Protein AF-A0A085ZDW2-F1 (afdb_monomer_lite)

Structure (mmCIF, N/CA/C/O backbone):
data_AF-A0A085ZDW2-F1
#
_entry.id   AF-A0A085ZDW2-F1
#
loop_
_atom_site.group_PDB
_atom_site.id
_atom_site.type_symbol
_atom_site.label_atom_id
_atom_site.label_alt_id
_atom_site.label_comp_id
_atom_site.label_asym_id
_atom_site.label_entity_id
_atom_site.label_seq_id
_atom_site.pdbx_PDB_ins_code
_atom_site.Cartn_x
_atom_site.Cartn_y
_atom_site.Cartn_z
_atom_site.occupancy
_atom_site.B_iso_or_equiv
_atom_site.auth_seq_id
_atom_site.auth_comp_id
_atom_site.auth_asym_id
_atom_site.auth_atom_id
_atom_site.pdbx_PDB_model_num
ATOM 1 N N . MET A 1 1 ? 23.145 -54.037 11.164 1.00 34.22 1 MET A N 1
ATOM 2 C CA . MET A 1 1 ? 23.057 -52.952 12.162 1.00 34.22 1 MET A CA 1
ATOM 3 C C . MET A 1 1 ? 22.439 -51.761 11.454 1.00 34.22 1 MET A C 1
ATOM 5 O O . MET A 1 1 ? 23.011 -51.296 10.479 1.00 34.22 1 MET A O 1
ATOM 9 N N . VAL A 1 2 ? 21.220 -51.385 11.836 1.00 28.12 2 VAL A N 1
ATOM 10 C CA . VAL A 1 2 ? 20.495 -50.249 11.254 1.00 28.12 2 VAL A CA 1
ATOM 11 C C . VAL A 1 2 ? 20.985 -48.989 11.952 1.00 28.12 2 VAL A C 1
ATOM 13 O O . VAL A 1 2 ? 20.908 -48.910 13.173 1.00 28.12 2 VAL A O 1
ATOM 16 N N . PHE A 1 3 ? 21.464 -48.018 11.180 1.00 25.45 3 PHE A N 1
ATOM 17 C CA . PHE A 1 3 ? 21.582 -46.634 11.623 1.00 25.45 3 PHE A CA 1
ATOM 18 C C . PHE A 1 3 ? 20.792 -45.764 10.649 1.00 25.45 3 PHE A C 1
ATOM 20 O O . PHE A 1 3 ? 21.274 -45.366 9.593 1.00 25.45 3 PHE A O 1
ATOM 27 N N . THR A 1 4 ? 19.535 -45.516 11.007 1.00 36.12 4 THR A N 1
ATOM 28 C CA . THR A 1 4 ? 18.746 -44.377 10.537 1.00 36.12 4 THR A CA 1
ATOM 29 C C . THR A 1 4 ? 19.381 -43.095 11.070 1.00 36.12 4 THR A C 1
ATOM 31 O O . THR A 1 4 ? 19.468 -42.912 12.283 1.00 36.12 4 THR A O 1
ATOM 34 N N . GLY A 1 5 ? 19.829 -42.224 10.166 1.00 26.73 5 GLY A N 1
ATOM 35 C CA . GLY A 1 5 ? 20.369 -40.900 10.468 1.00 26.73 5 GLY A CA 1
ATOM 36 C C . GLY A 1 5 ? 19.606 -39.831 9.690 1.00 26.73 5 GLY A C 1
ATOM 37 O O . GLY A 1 5 ? 19.610 -39.843 8.466 1.00 26.73 5 GLY A O 1
ATOM 38 N N . CYS A 1 6 ? 18.930 -38.975 10.453 1.00 27.31 6 CYS A N 1
ATOM 39 C CA . CYS A 1 6 ? 17.974 -37.922 10.122 1.00 27.31 6 CYS A CA 1
ATOM 40 C C . CYS A 1 6 ? 18.137 -37.132 8.812 1.00 27.31 6 CYS A C 1
ATOM 42 O O . CYS A 1 6 ? 19.218 -36.676 8.442 1.00 27.31 6 CYS A O 1
ATOM 44 N N . SER A 1 7 ? 16.964 -36.882 8.228 1.00 35.97 7 SER A N 1
ATOM 45 C CA . SER A 1 7 ? 16.619 -35.920 7.187 1.00 35.97 7 SER A CA 1
ATOM 46 C C . SER A 1 7 ? 17.035 -34.473 7.489 1.00 35.97 7 SER A C 1
ATOM 48 O O . SER A 1 7 ? 17.284 -34.086 8.630 1.00 35.97 7 SER A O 1
ATOM 50 N N . ASP A 1 8 ? 16.986 -33.681 6.416 1.00 33.69 8 ASP A N 1
ATOM 51 C CA . ASP A 1 8 ? 16.867 -32.221 6.372 1.00 33.69 8 ASP A CA 1
ATOM 52 C C . ASP A 1 8 ? 18.149 -31.401 6.533 1.00 33.69 8 ASP A C 1
ATOM 54 O O . ASP A 1 8 ? 18.320 -30.573 7.426 1.00 33.69 8 ASP A O 1
ATOM 58 N N . LYS A 1 9 ? 19.022 -31.535 5.531 1.00 32.72 9 LYS A N 1
ATOM 59 C CA . LYS A 1 9 ? 19.922 -30.452 5.123 1.00 32.72 9 LYS A CA 1
ATOM 60 C C . LYS A 1 9 ? 19.858 -30.268 3.618 1.00 32.72 9 LYS A C 1
ATOM 62 O O . LYS A 1 9 ? 20.686 -30.785 2.887 1.00 32.72 9 LYS A O 1
ATOM 67 N N . ASN A 1 10 ? 18.854 -29.517 3.190 1.00 31.92 10 ASN A N 1
ATOM 68 C CA . ASN A 1 10 ? 19.016 -28.483 2.179 1.00 31.92 10 ASN A CA 1
ATOM 69 C C . ASN A 1 10 ? 17.866 -27.505 2.372 1.00 31.92 10 ASN A C 1
ATOM 71 O O . ASN A 1 10 ? 16.771 -27.684 1.847 1.00 31.92 10 ASN A O 1
ATOM 75 N N . GLY A 1 11 ? 18.135 -26.487 3.193 1.00 30.55 11 GLY A N 1
ATOM 76 C CA . GLY A 1 11 ? 17.317 -25.293 3.269 1.00 30.55 11 GLY A CA 1
ATOM 77 C C . GLY A 1 11 ? 17.255 -24.664 1.887 1.00 30.55 11 GLY A C 1
ATOM 78 O O . GLY A 1 11 ? 18.099 -23.847 1.523 1.00 30.55 11 GLY A O 1
ATOM 79 N N . VAL A 1 12 ? 16.234 -25.040 1.126 1.00 26.72 12 VAL A N 1
ATOM 80 C CA . VAL A 1 12 ? 15.696 -24.180 0.091 1.00 26.72 12 VAL A CA 1
ATOM 81 C C . VAL A 1 12 ? 15.118 -23.010 0.871 1.00 26.72 12 VAL A C 1
ATOM 83 O O . VAL A 1 12 ? 14.008 -23.070 1.390 1.00 26.72 12 VAL A O 1
ATOM 86 N N . LYS A 1 13 ? 15.922 -21.954 1.039 1.00 31.14 13 LYS A N 1
ATOM 87 C CA . LYS A 1 13 ? 15.357 -20.622 1.215 1.00 31.14 13 LYS A CA 1
ATOM 88 C C . LYS A 1 13 ? 14.468 -20.443 -0.004 1.00 31.14 13 LYS A C 1
ATOM 90 O O . LYS A 1 13 ? 14.980 -20.177 -1.088 1.00 31.14 13 LYS A O 1
ATOM 95 N N . GLU A 1 14 ? 13.172 -20.689 0.160 1.00 27.22 14 GLU A N 1
ATOM 96 C CA . GLU A 1 14 ? 12.170 -20.231 -0.782 1.00 27.22 14 GLU A CA 1
ATOM 97 C C . GLU A 1 14 ? 12.406 -18.732 -0.909 1.00 27.22 14 GLU A C 1
ATOM 99 O O . GLU A 1 14 ? 12.105 -17.937 -0.017 1.00 27.22 14 GLU A O 1
ATOM 104 N N . VAL A 1 15 ? 13.083 -18.364 -1.994 1.00 32.12 15 VAL A N 1
ATOM 105 C CA . VAL A 1 15 ? 13.089 -17.008 -2.505 1.00 32.12 15 VAL A CA 1
ATOM 106 C C . VAL A 1 15 ? 11.615 -16.677 -2.616 1.00 32.12 15 VAL A C 1
ATOM 108 O O . VAL A 1 15 ? 10.906 -17.345 -3.365 1.00 32.12 15 VAL A O 1
ATOM 111 N N . ILE A 1 16 ? 11.149 -15.749 -1.784 1.00 39.31 16 ILE A N 1
ATOM 112 C CA . ILE A 1 16 ? 9.748 -15.355 -1.707 1.00 39.31 16 ILE A CA 1
ATOM 113 C C . ILE A 1 16 ? 9.346 -14.940 -3.118 1.00 39.31 16 ILE A C 1
ATOM 115 O O . ILE A 1 16 ? 9.670 -13.848 -3.588 1.00 39.31 16 ILE A O 1
ATOM 119 N N . ASN A 1 17 ? 8.684 -15.855 -3.822 1.00 43.00 17 ASN A N 1
ATOM 120 C CA . ASN A 1 17 ? 8.057 -15.590 -5.096 1.00 43.00 17 ASN A CA 1
ATOM 121 C C . ASN A 1 17 ? 6.815 -14.783 -4.739 1.00 43.00 17 ASN A C 1
ATOM 123 O O . ASN A 1 17 ? 5.714 -15.313 -4.618 1.00 43.00 17 ASN A O 1
ATOM 127 N N . LEU A 1 18 ? 7.013 -13.488 -4.474 1.00 55.75 18 LEU A N 1
ATOM 128 C CA . LEU A 1 18 ? 5.928 -12.520 -4.449 1.00 55.75 18 LEU A CA 1
ATOM 129 C C . LEU A 1 18 ? 5.111 -12.788 -5.707 1.00 55.75 18 LEU A C 1
ATOM 131 O O . LEU A 1 18 ? 5.674 -12.754 -6.806 1.00 55.75 18 LEU A O 1
ATOM 135 N N . VAL A 1 19 ? 3.852 -13.164 -5.510 1.00 62.28 19 VAL A N 1
ATOM 136 C CA . VAL A 1 19 ? 3.008 -13.773 -6.539 1.00 62.28 19 VAL A CA 1
ATOM 137 C C . VAL A 1 19 ? 3.057 -12.917 -7.807 1.00 62.28 19 VAL A C 1
ATOM 139 O O . VAL A 1 19 ? 3.013 -11.688 -7.721 1.00 62.28 19 VAL A O 1
ATOM 142 N N . GLU A 1 20 ? 3.205 -13.544 -8.978 1.00 75.00 20 GLU A N 1
ATOM 143 C CA . GLU A 1 20 ? 3.252 -12.838 -10.273 1.00 75.00 20 GLU A CA 1
ATOM 144 C C . GLU A 1 20 ? 2.057 -11.901 -10.462 1.00 75.00 20 GLU A C 1
ATOM 146 O O . GLU A 1 20 ? 2.181 -10.830 -11.054 1.00 75.00 20 GLU A O 1
ATOM 151 N N . SER A 1 21 ? 0.927 -12.281 -9.875 1.00 81.81 21 SER A N 1
ATOM 152 C CA . SER A 1 21 ? -0.282 -11.485 -9.762 1.00 81.81 21 SER A CA 1
ATOM 153 C C . SER A 1 21 ? -0.883 -11.615 -8.370 1.00 81.81 21 SER A C 1
ATOM 155 O O . SER A 1 21 ? -0.861 -12.696 -7.785 1.00 81.81 21 SER A O 1
ATOM 157 N N . TYR A 1 22 ? -1.503 -10.557 -7.872 1.00 85.88 22 TYR A N 1
ATOM 158 C CA . TYR A 1 22 ? -2.249 -10.572 -6.620 1.00 85.88 22 TYR A CA 1
ATOM 159 C C . TYR A 1 22 ? -3.637 -9.986 -6.839 1.00 85.88 22 TYR A C 1
ATOM 161 O O . TYR A 1 22 ? -3.784 -8.977 -7.525 1.00 85.88 22 TYR A O 1
ATOM 169 N N . GLU A 1 23 ? -4.643 -10.590 -6.214 1.00 89.88 23 GLU A N 1
ATOM 170 C CA . GLU A 1 23 ? -5.987 -10.031 -6.110 1.00 89.88 23 GLU A CA 1
ATOM 171 C C . GLU A 1 23 ? -6.509 -10.254 -4.691 1.00 89.88 23 GLU A C 1
ATOM 173 O O . GLU A 1 23 ? -6.718 -11.391 -4.260 1.00 89.88 23 GLU A O 1
ATOM 178 N N . GLY A 1 24 ? -6.718 -9.170 -3.949 1.00 89.06 24 GLY A N 1
ATOM 179 C CA . GLY A 1 24 ? -7.162 -9.275 -2.567 1.00 89.06 24 GLY A CA 1
ATOM 180 C C . GLY A 1 24 ? -7.140 -7.964 -1.803 1.00 89.06 24 GLY A C 1
ATOM 181 O O . GLY A 1 24 ? -6.836 -6.895 -2.336 1.00 89.06 24 GLY A O 1
ATOM 182 N N . TYR A 1 25 ? -7.489 -8.058 -0.524 1.00 91.31 25 TYR A N 1
ATOM 183 C CA . TYR A 1 25 ? -7.489 -6.912 0.373 1.00 91.31 25 TYR A CA 1
ATOM 184 C C . TYR A 1 25 ? -6.086 -6.625 0.897 1.00 91.31 25 TYR A C 1
ATOM 186 O O . TYR A 1 25 ? -5.279 -7.533 1.083 1.00 91.31 25 TYR A O 1
ATOM 194 N N . GLY A 1 26 ? -5.806 -5.363 1.178 1.00 92.12 26 GLY A N 1
ATOM 195 C CA . GLY A 1 26 ? -4.593 -4.962 1.868 1.00 92.12 26 GLY A CA 1
ATOM 196 C C . GLY A 1 26 ? -4.737 -3.601 2.520 1.00 92.12 26 GLY A C 1
ATOM 197 O O . GLY A 1 26 ? -5.674 -2.855 2.227 1.00 92.12 26 GLY A O 1
ATOM 198 N N . VAL A 1 27 ? -3.805 -3.287 3.409 1.00 94.81 27 VAL A N 1
ATOM 199 C CA . VAL A 1 27 ? -3.637 -1.925 3.916 1.00 94.81 27 VAL A CA 1
ATOM 200 C C . VAL A 1 27 ? -2.692 -1.191 2.978 1.00 94.81 27 VAL A C 1
ATOM 202 O O . VAL A 1 27 ? -1.655 -1.732 2.615 1.00 94.81 27 VAL A O 1
ATOM 205 N N . ILE A 1 28 ? -3.031 0.030 2.584 1.00 96.00 28 ILE A N 1
ATOM 206 C CA . ILE A 1 28 ? -2.130 0.910 1.846 1.00 96.00 28 ILE A CA 1
ATOM 207 C C . ILE A 1 28 ? -1.776 2.118 2.704 1.00 96.00 28 ILE A C 1
ATOM 209 O O . ILE A 1 28 ? -2.659 2.759 3.277 1.00 96.00 28 ILE A O 1
ATOM 213 N N . ARG A 1 29 ? -0.480 2.416 2.782 1.00 95.50 29 ARG A N 1
ATOM 214 C CA . ARG A 1 29 ? 0.073 3.626 3.386 1.00 95.50 29 ARG A CA 1
ATOM 215 C C . ARG A 1 29 ? 0.610 4.531 2.289 1.00 95.50 29 ARG A C 1
ATOM 217 O O . ARG A 1 29 ? 1.285 4.070 1.367 1.00 95.50 29 ARG A O 1
ATOM 224 N N . PHE A 1 30 ? 0.295 5.816 2.369 1.00 94.12 30 PHE A N 1
ATOM 225 C CA . PHE A 1 30 ? 0.679 6.791 1.352 1.00 94.12 30 PHE A CA 1
ATOM 226 C C . PHE A 1 30 ? 0.941 8.166 1.954 1.00 94.12 30 PHE A C 1
ATOM 228 O O . PHE A 1 30 ? 0.411 8.511 3.006 1.00 94.12 30 PHE A O 1
ATOM 235 N N . THR A 1 31 ? 1.729 8.977 1.252 1.00 90.31 31 THR A N 1
ATOM 236 C CA . THR A 1 31 ? 1.854 10.406 1.546 1.00 90.31 31 THR A CA 1
ATOM 237 C C . THR A 1 31 ? 0.964 11.217 0.595 1.00 90.31 31 THR A C 1
ATOM 239 O O . THR A 1 31 ? 0.898 10.921 -0.607 1.00 90.31 31 THR A O 1
ATOM 242 N N . PRO A 1 32 ? 0.272 12.257 1.092 1.00 83.06 32 PRO A N 1
ATOM 243 C CA . PRO A 1 32 ? -0.590 13.117 0.279 1.00 83.06 32 PRO A CA 1
ATOM 244 C C . PRO A 1 32 ? 0.203 14.150 -0.532 1.00 83.06 32 PRO A C 1
ATOM 246 O O . PRO A 1 32 ? -0.372 14.891 -1.325 1.00 83.06 32 PRO A O 1
ATOM 249 N N . ASN A 1 33 ? 1.519 14.232 -0.318 1.00 75.38 33 ASN A N 1
ATOM 250 C CA . ASN A 1 33 ? 2.354 15.276 -0.884 1.00 75.38 33 ASN A CA 1
ATOM 251 C C . ASN A 1 33 ? 2.296 15.280 -2.423 1.00 75.38 33 ASN A C 1
ATOM 253 O O . ASN A 1 33 ? 2.467 14.253 -3.081 1.00 75.38 33 ASN A O 1
ATOM 257 N N . SER A 1 34 ? 2.067 16.465 -2.991 1.00 63.03 34 SER A N 1
ATOM 258 C CA . SER A 1 34 ? 2.012 16.722 -4.427 1.00 63.03 34 SER A CA 1
ATOM 259 C C . SER A 1 34 ? 3.380 17.063 -5.042 1.00 63.03 34 SER A C 1
ATOM 261 O O . SER A 1 34 ? 3.494 17.104 -6.271 1.00 63.03 34 SER A O 1
ATOM 263 N N . THR A 1 35 ? 4.441 17.221 -4.243 1.00 67.00 35 THR A N 1
ATOM 264 C CA . THR A 1 35 ? 5.799 17.477 -4.745 1.00 67.00 35 THR A CA 1
ATOM 265 C C . THR A 1 35 ? 6.525 16.175 -5.114 1.00 67.00 35 THR A C 1
ATOM 267 O O . THR A 1 35 ? 6.349 15.133 -4.486 1.00 67.00 35 THR A O 1
ATOM 270 N N . GLY A 1 36 ? 7.282 16.190 -6.216 1.00 68.75 36 GLY A N 1
ATOM 271 C CA . GLY A 1 36 ? 7.908 15.000 -6.817 1.00 68.75 36 GLY A CA 1
ATOM 272 C C . GLY A 1 36 ? 7.082 14.358 -7.944 1.00 68.75 36 GLY A C 1
ATOM 273 O O . GLY A 1 36 ? 5.876 14.585 -8.056 1.00 68.75 36 GLY A O 1
ATOM 274 N N . SER A 1 37 ? 7.750 13.588 -8.808 1.00 75.62 37 SER A N 1
ATOM 275 C CA . SER A 1 37 ? 7.163 12.924 -9.989 1.00 75.62 37 SER A CA 1
ATOM 276 C C . SER A 1 37 ? 6.695 11.489 -9.724 1.00 75.62 37 SER A C 1
ATOM 278 O O . SER A 1 37 ? 5.863 10.964 -10.467 1.00 75.62 37 SER A O 1
ATOM 280 N N . ILE A 1 38 ? 7.225 10.868 -8.668 1.00 83.62 38 ILE A N 1
ATOM 281 C CA . ILE A 1 38 ? 6.939 9.491 -8.267 1.00 83.62 38 ILE A CA 1
ATOM 282 C C . ILE A 1 38 ? 6.329 9.496 -6.862 1.00 83.62 38 ILE A C 1
ATOM 284 O O . ILE A 1 38 ? 6.719 10.264 -5.981 1.00 83.62 38 ILE A O 1
ATOM 288 N N . ARG A 1 39 ? 5.344 8.627 -6.675 1.00 87.94 39 ARG A N 1
ATOM 289 C CA . ARG A 1 39 ? 4.618 8.356 -5.444 1.00 87.94 39 ARG A CA 1
ATOM 290 C C . ARG A 1 39 ? 4.978 6.972 -4.971 1.00 87.94 39 ARG A C 1
ATOM 292 O O . ARG A 1 39 ? 4.829 5.998 -5.702 1.00 87.94 39 ARG A O 1
ATOM 299 N N . TYR A 1 40 ? 5.467 6.932 -3.750 1.00 89.75 40 TYR A N 1
ATOM 300 C CA . TYR A 1 40 ? 5.826 5.720 -3.059 1.00 89.75 40 TYR A CA 1
ATOM 301 C C . TYR A 1 40 ? 4.651 5.341 -2.161 1.00 89.75 40 TYR A C 1
ATOM 303 O O . TYR A 1 40 ? 4.318 6.089 -1.241 1.00 89.75 40 TYR A O 1
ATOM 311 N N . LEU A 1 41 ? 3.982 4.237 -2.485 1.00 93.44 41 LEU A N 1
ATOM 312 C CA . LEU A 1 41 ? 2.887 3.691 -1.689 1.00 93.44 41 LEU A CA 1
ATOM 313 C C . LEU A 1 41 ? 3.339 2.350 -1.123 1.00 93.44 41 LEU A C 1
ATOM 315 O O . LEU A 1 41 ? 3.873 1.518 -1.856 1.00 93.44 41 LEU A O 1
ATOM 319 N N . GLU A 1 42 ? 3.111 2.128 0.161 1.00 94.56 42 GLU A N 1
ATOM 320 C CA . GLU A 1 42 ? 3.402 0.850 0.803 1.00 94.56 42 GLU A CA 1
ATOM 321 C C . GLU A 1 42 ? 2.105 0.055 0.869 1.00 94.56 42 GLU A C 1
ATOM 323 O O . GLU A 1 42 ? 1.139 0.485 1.498 1.00 94.56 42 GLU A O 1
ATOM 328 N N . PHE A 1 43 ? 2.063 -1.085 0.189 1.00 94.31 43 PHE A N 1
ATOM 329 C CA . PHE A 1 43 ? 0.918 -1.979 0.202 1.00 94.31 43 PHE A CA 1
ATOM 330 C C . PHE A 1 43 ? 1.227 -3.216 1.040 1.00 94.31 43 PHE A C 1
ATOM 332 O O . PHE A 1 43 ? 2.213 -3.905 0.807 1.00 94.31 43 PHE A O 1
ATOM 339 N N . TYR A 1 44 ? 0.354 -3.521 1.988 1.00 93.56 44 TYR A N 1
ATOM 340 C CA . TYR A 1 44 ? 0.470 -4.632 2.920 1.00 93.56 44 TYR A CA 1
ATOM 341 C C . TYR A 1 44 ? -0.678 -5.612 2.666 1.00 93.56 44 TYR A C 1
ATOM 343 O O . TYR A 1 44 ? -1.803 -5.365 3.124 1.00 93.56 44 TYR A O 1
ATOM 351 N N . PRO A 1 45 ? -0.439 -6.704 1.916 1.00 90.75 45 PRO A N 1
ATOM 352 C CA . PRO A 1 45 ? -1.442 -7.729 1.674 1.00 90.75 45 PRO A CA 1
ATOM 353 C C . PRO A 1 45 ? -1.992 -8.279 2.989 1.00 90.75 45 PRO A C 1
ATOM 355 O O . PRO A 1 45 ? -1.240 -8.597 3.913 1.00 90.75 45 PRO A O 1
ATOM 358 N N . LEU A 1 46 ? -3.312 -8.413 3.073 1.00 88.62 46 LEU A N 1
ATOM 359 C CA . LEU A 1 46 ? -3.954 -9.027 4.224 1.00 88.62 46 LEU A CA 1
ATOM 360 C C . LEU A 1 46 ? -4.173 -10.517 3.955 1.00 88.62 46 LEU A C 1
ATOM 362 O O . LEU A 1 46 ? -4.825 -10.900 2.984 1.00 88.62 46 LEU A O 1
ATOM 366 N N . LEU A 1 47 ? -3.688 -11.365 4.862 1.00 78.69 47 LEU A N 1
ATOM 367 C CA . LEU A 1 47 ? -3.952 -12.804 4.833 1.00 78.69 47 LEU A CA 1
ATOM 368 C C . LEU A 1 47 ? -5.347 -13.073 5.420 1.00 78.69 47 LEU A C 1
ATOM 370 O O . LEU A 1 47 ? -5.483 -13.286 6.626 1.00 78.69 47 LEU A O 1
ATOM 374 N N . ILE A 1 48 ? -6.390 -13.002 4.585 1.00 68.88 48 ILE A N 1
ATOM 375 C CA . ILE A 1 48 ? -7.798 -13.107 5.014 1.00 68.88 48 ILE A CA 1
ATOM 376 C C . ILE A 1 48 ? -8.536 -14.206 4.240 1.00 68.88 48 ILE A C 1
ATOM 378 O O . ILE A 1 48 ? -8.422 -14.313 3.020 1.00 68.88 48 ILE A O 1
ATOM 382 N N . GLU A 1 49 ? -9.379 -14.966 4.943 1.00 59.09 49 GLU A N 1
ATOM 383 C CA . GLU A 1 49 ? -10.421 -15.800 4.334 1.00 59.09 49 GLU A CA 1
ATOM 384 C C . GLU A 1 49 ? -11.546 -14.924 3.744 1.00 59.09 49 GLU A C 1
ATOM 386 O O . GLU A 1 49 ? -12.229 -14.205 4.476 1.00 59.09 49 GLU A O 1
ATOM 391 N N . LYS A 1 50 ? -11.783 -15.011 2.426 1.00 54.06 50 LYS A N 1
ATOM 392 C CA . LYS A 1 50 ? -12.698 -14.139 1.649 1.00 54.06 50 LYS A CA 1
ATOM 393 C C . LYS A 1 50 ? -14.120 -13.955 2.224 1.00 54.06 50 LYS A C 1
ATOM 395 O O . LYS A 1 50 ? -14.768 -12.967 1.895 1.00 54.06 50 LYS A O 1
ATOM 400 N N . ASN A 1 51 ? -14.600 -14.855 3.086 1.00 53.34 51 ASN A N 1
ATOM 401 C CA . ASN A 1 51 ? -16.008 -14.936 3.496 1.00 53.34 51 ASN A CA 1
ATOM 402 C C . ASN A 1 51 ? -16.312 -14.384 4.908 1.00 53.34 51 ASN A C 1
ATOM 404 O O . ASN A 1 51 ? -17.446 -14.507 5.367 1.00 53.34 51 ASN A O 1
ATOM 408 N N . LYS A 1 52 ? -15.341 -13.790 5.623 1.00 53.84 52 LYS A N 1
ATOM 409 C CA . LYS A 1 52 ? -15.523 -13.300 7.014 1.00 53.84 52 LYS A CA 1
ATOM 410 C C . LYS A 1 52 ? -15.012 -11.876 7.258 1.00 53.84 52 LYS A C 1
ATOM 412 O O . LYS A 1 52 ? -14.598 -11.536 8.368 1.00 53.84 52 LYS A O 1
ATOM 417 N N . THR A 1 53 ? -15.009 -11.023 6.242 1.00 61.56 53 THR A N 1
ATOM 418 C CA . THR A 1 53 ? -14.283 -9.756 6.355 1.00 61.56 53 THR A CA 1
ATOM 419 C C . THR A 1 53 ? -15.118 -8.648 6.995 1.00 61.56 53 THR A C 1
ATOM 421 O O . THR A 1 53 ? -15.908 -7.975 6.339 1.00 61.56 53 THR A O 1
ATOM 424 N N . ASN A 1 54 ? -14.909 -8.426 8.294 1.00 70.44 54 ASN A N 1
ATOM 425 C CA . ASN A 1 54 ? -15.321 -7.209 8.988 1.00 70.44 54 ASN A CA 1
ATOM 426 C C . ASN A 1 54 ? -14.097 -6.303 9.193 1.00 70.44 54 ASN A C 1
ATOM 428 O O . ASN A 1 54 ? -13.276 -6.553 10.074 1.00 70.44 54 ASN A O 1
ATOM 4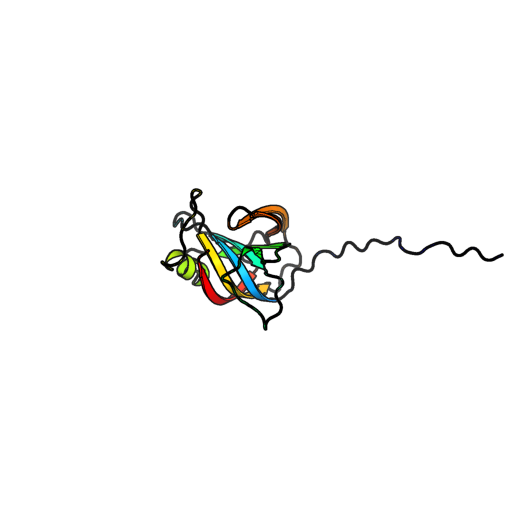32 N N . PHE A 1 55 ? -13.991 -5.231 8.406 1.00 81.69 55 PHE A N 1
ATOM 433 C CA . PHE A 1 55 ? -12.864 -4.293 8.472 1.00 81.69 55 PHE A CA 1
ATOM 434 C C . PHE A 1 55 ? -12.912 -3.334 9.674 1.00 81.69 55 PHE A C 1
ATOM 436 O O . PHE A 1 55 ? -11.983 -2.553 9.871 1.00 81.69 55 PHE A O 1
ATOM 443 N N . LYS A 1 56 ? -13.961 -3.386 10.510 1.00 77.69 56 LYS A N 1
ATOM 444 C CA . LYS A 1 56 ? -14.051 -2.546 11.717 1.00 77.69 56 LYS A CA 1
ATOM 445 C C . LYS A 1 56 ? -12.998 -2.920 12.764 1.00 77.69 56 LYS A C 1
ATOM 447 O O . LYS A 1 56 ? -12.516 -2.046 13.485 1.00 77.69 56 LYS A O 1
ATOM 452 N N . ASP A 1 57 ? -12.623 -4.197 12.833 1.00 80.19 57 ASP A N 1
ATOM 453 C CA . ASP A 1 57 ? -11.650 -4.717 13.797 1.00 80.19 57 ASP A CA 1
ATOM 454 C C . ASP A 1 57 ? -10.266 -4.896 13.159 1.00 80.19 57 ASP A C 1
ATOM 456 O O . ASP A 1 57 ? -9.787 -6.008 12.930 1.00 80.19 57 ASP A O 1
ATOM 460 N N . ILE A 1 58 ? -9.616 -3.770 12.854 1.00 81.44 58 ILE A N 1
ATOM 461 C CA . ILE A 1 58 ? -8.297 -3.758 12.202 1.00 81.44 58 ILE A CA 1
ATOM 462 C C . ILE A 1 58 ? -7.198 -4.443 13.034 1.00 81.44 58 ILE A C 1
ATOM 464 O O . ILE A 1 58 ? -6.163 -4.820 12.494 1.00 81.44 58 ILE A O 1
ATOM 468 N N . ASN A 1 59 ? -7.406 -4.645 14.342 1.00 79.56 59 ASN A N 1
ATOM 469 C CA . ASN A 1 59 ? -6.430 -5.316 15.206 1.00 79.56 59 ASN A CA 1
ATOM 470 C C . ASN A 1 59 ? -6.232 -6.785 14.815 1.00 79.56 59 ASN A C 1
ATOM 472 O O . ASN A 1 59 ? -5.163 -7.345 15.065 1.00 79.56 59 ASN A O 1
ATOM 476 N N . LYS A 1 60 ? -7.233 -7.389 14.164 1.00 80.38 60 LYS A N 1
ATOM 477 C CA . LYS A 1 60 ? -7.191 -8.765 13.653 1.00 80.38 60 LYS A CA 1
ATOM 478 C C . LYS A 1 60 ? -6.479 -8.902 12.312 1.00 80.38 60 LYS A C 1
ATOM 480 O O . LYS A 1 60 ? -6.359 -10.015 11.807 1.00 80.38 60 LYS A O 1
ATOM 485 N N . PHE A 1 61 ? -6.009 -7.804 11.722 1.00 86.38 61 PHE A N 1
ATOM 486 C CA . PHE A 1 61 ? -5.280 -7.866 10.465 1.00 86.38 61 PHE A CA 1
ATOM 487 C C . PHE A 1 61 ? -3.998 -8.689 10.632 1.00 86.38 61 PHE A C 1
ATOM 489 O O . PHE A 1 61 ? -3.170 -8.444 11.520 1.00 86.38 61 PHE A O 1
ATOM 496 N N . ASN A 1 62 ? -3.878 -9.706 9.781 1.00 85.12 62 ASN A N 1
ATOM 497 C CA . ASN A 1 62 ? -2.720 -10.576 9.687 1.00 85.12 62 ASN A CA 1
ATOM 498 C C . ASN A 1 62 ? -1.873 -10.118 8.500 1.00 85.12 62 ASN A C 1
ATOM 500 O O . ASN A 1 62 ? -2.224 -10.363 7.344 1.00 85.12 62 ASN A O 1
ATOM 504 N N . ILE A 1 63 ? -0.794 -9.410 8.820 1.00 88.81 63 ILE A N 1
ATOM 505 C CA . ILE A 1 63 ? 0.154 -8.821 7.877 1.00 88.81 63 ILE A CA 1
ATOM 506 C C . ILE A 1 63 ? 1.530 -9.387 8.223 1.00 88.81 63 ILE A C 1
ATOM 508 O O . ILE A 1 63 ? 1.912 -9.401 9.395 1.00 88.81 63 ILE A O 1
ATOM 512 N N . LYS A 1 64 ? 2.253 -9.857 7.206 1.00 85.75 64 LYS A N 1
ATOM 513 C CA . LYS A 1 64 ? 3.626 -10.374 7.331 1.00 85.75 64 LYS A CA 1
ATOM 514 C C . LYS A 1 64 ? 4.594 -9.659 6.396 1.00 85.75 64 LYS A C 1
ATOM 516 O O . LYS A 1 64 ? 5.703 -9.319 6.797 1.00 85.75 64 LYS A O 1
ATOM 521 N N . ASP A 1 65 ? 4.125 -9.380 5.188 1.00 88.50 65 ASP A N 1
ATOM 522 C CA . ASP A 1 65 ? 4.914 -8.794 4.116 1.00 88.50 65 ASP A CA 1
ATOM 523 C C . ASP A 1 65 ? 4.276 -7.491 3.628 1.00 88.50 65 ASP A C 1
ATOM 525 O O . ASP A 1 65 ? 3.099 -7.211 3.882 1.00 88.50 65 ASP A O 1
ATOM 529 N N . GLY A 1 66 ? 5.053 -6.705 2.894 1.00 90.50 66 GLY A N 1
ATOM 530 C CA . GLY A 1 66 ? 4.560 -5.556 2.155 1.00 90.50 66 GLY A CA 1
ATOM 531 C C . GLY A 1 66 ? 5.353 -5.322 0.877 1.00 90.50 66 GLY A C 1
ATOM 532 O O . GLY A 1 66 ? 6.472 -5.797 0.707 1.00 90.50 66 GLY A O 1
ATOM 533 N N . ILE A 1 67 ? 4.753 -4.598 -0.051 1.00 90.88 67 ILE A N 1
ATOM 534 C CA . ILE A 1 67 ? 5.306 -4.316 -1.367 1.00 90.88 67 ILE A CA 1
ATOM 535 C C . ILE A 1 67 ? 5.198 -2.828 -1.654 1.00 90.88 67 ILE A C 1
ATOM 537 O O . ILE A 1 67 ? 4.204 -2.177 -1.330 1.00 90.88 67 ILE A O 1
ATOM 541 N N . VAL A 1 68 ? 6.234 -2.282 -2.272 1.00 91.69 68 VAL A N 1
ATOM 542 C CA . VAL A 1 68 ? 6.226 -0.895 -2.720 1.00 91.69 68 VAL A CA 1
ATOM 543 C C . VAL A 1 68 ? 5.541 -0.802 -4.076 1.00 91.69 68 VAL A C 1
ATOM 545 O O . VAL A 1 68 ? 5.970 -1.427 -5.047 1.00 91.69 68 VAL A O 1
ATOM 548 N N . LEU A 1 69 ? 4.523 0.048 -4.160 1.00 91.38 69 LEU A N 1
ATOM 549 C CA . LEU A 1 69 ? 3.889 0.452 -5.407 1.00 91.38 69 LEU A CA 1
ATOM 550 C C . LEU A 1 69 ? 4.380 1.854 -5.787 1.00 91.38 69 LEU A C 1
ATOM 552 O O . LEU A 1 69 ? 4.206 2.819 -5.039 1.00 91.38 69 LEU A O 1
ATOM 556 N N . ARG A 1 70 ? 5.003 1.974 -6.964 1.00 89.25 70 ARG A N 1
ATOM 557 C CA . ARG A 1 70 ? 5.564 3.234 -7.478 1.00 89.25 70 ARG A CA 1
ATOM 558 C C . ARG A 1 70 ? 4.630 3.837 -8.520 1.00 89.25 70 ARG A C 1
ATOM 560 O O . ARG A 1 70 ? 4.629 3.423 -9.672 1.00 89.25 70 ARG A O 1
ATOM 567 N N . HIS A 1 71 ? 3.866 4.846 -8.124 1.00 88.38 71 HIS A N 1
ATOM 568 C CA . HIS A 1 71 ? 2.885 5.518 -8.978 1.00 88.38 71 HIS A CA 1
ATOM 569 C C . HIS A 1 71 ? 3.339 6.922 -9.386 1.00 88.38 71 HIS A C 1
ATOM 571 O O . HIS A 1 71 ? 4.309 7.447 -8.858 1.00 88.38 71 HIS A O 1
ATOM 577 N N . THR A 1 72 ? 2.651 7.556 -10.333 1.00 87.81 72 THR A N 1
ATOM 578 C CA . THR A 1 72 ? 2.838 8.988 -10.632 1.00 87.81 72 THR A CA 1
ATOM 579 C C . THR A 1 72 ? 1.666 9.796 -10.084 1.00 87.81 72 THR A C 1
ATOM 581 O O . THR A 1 72 ? 0.627 9.243 -9.721 1.00 87.81 72 THR A O 1
ATOM 584 N N . ASN A 1 73 ? 1.780 11.121 -10.116 1.00 84.00 73 ASN A N 1
ATOM 585 C CA . ASN A 1 73 ? 0.720 12.042 -9.676 1.00 84.00 73 ASN A CA 1
ATOM 586 C C . ASN A 1 73 ? -0.545 11.944 -10.544 1.00 84.00 73 ASN A C 1
ATOM 588 O O . ASN A 1 73 ? -1.605 12.439 -10.171 1.00 84.00 73 ASN A O 1
ATOM 592 N N . LYS A 1 74 ? -0.426 11.325 -11.723 1.00 87.06 74 LYS A N 1
ATOM 593 C CA . LYS A 1 74 ? -1.531 11.068 -12.652 1.00 87.06 74 LYS A CA 1
ATOM 594 C C . LYS A 1 74 ? -2.198 9.710 -12.412 1.00 87.06 74 LYS A C 1
ATOM 596 O O . LYS A 1 74 ? -3.175 9.391 -13.076 1.00 87.06 74 LYS A O 1
ATOM 601 N N . SER A 1 75 ? -1.666 8.893 -11.502 1.00 90.06 75 SER A N 1
ATOM 602 C CA . SER A 1 75 ? -2.209 7.568 -11.222 1.00 90.06 75 SER A CA 1
ATOM 603 C C . SER A 1 75 ? -3.560 7.659 -10.525 1.00 90.06 75 SER A C 1
ATOM 605 O O . SER A 1 75 ? -3.658 8.259 -9.454 1.00 90.06 75 SER A O 1
ATOM 607 N N . MET A 1 76 ? -4.560 6.960 -11.065 1.00 93.31 76 MET A N 1
ATOM 608 C CA . MET A 1 76 ? -5.899 6.889 -10.475 1.00 93.31 76 MET A CA 1
ATOM 609 C C . MET A 1 76 ? -5.883 6.343 -9.043 1.00 93.31 76 MET A C 1
ATOM 611 O O . MET A 1 76 ? -6.597 6.880 -8.202 1.00 93.31 76 MET A O 1
ATOM 615 N N . LEU A 1 77 ? -5.043 5.339 -8.740 1.00 94.38 77 LEU A N 1
ATOM 616 C CA . LEU A 1 77 ? -4.912 4.803 -7.376 1.00 94.38 77 LEU A CA 1
ATOM 617 C C . LEU A 1 77 ? -4.512 5.895 -6.377 1.00 94.38 77 LEU A C 1
ATOM 619 O O . LEU A 1 77 ? -5.229 6.142 -5.415 1.00 94.38 77 LEU A O 1
ATOM 623 N N . TRP A 1 78 ? -3.394 6.583 -6.626 1.00 93.56 78 TRP A N 1
ATOM 624 C CA . TRP A 1 78 ? -2.922 7.645 -5.739 1.00 93.56 78 TRP A CA 1
ATOM 625 C C . TRP A 1 78 ? -3.925 8.797 -5.642 1.00 93.56 78 TRP A C 1
ATOM 627 O O . TRP A 1 78 ? -4.237 9.225 -4.537 1.00 93.56 78 TRP A O 1
ATOM 637 N N . GLN A 1 79 ? -4.477 9.252 -6.773 1.00 92.62 79 GLN A N 1
ATOM 638 C CA . GLN A 1 79 ? -5.483 10.318 -6.776 1.00 92.62 79 GLN A CA 1
ATOM 639 C C . GLN A 1 79 ? -6.709 9.945 -5.939 1.00 92.62 79 GLN A C 1
ATOM 641 O O . GLN A 1 79 ? -7.158 10.755 -5.137 1.00 92.62 79 GLN A O 1
ATOM 646 N N . SER A 1 80 ? -7.202 8.711 -6.066 1.00 94.81 80 SER A N 1
ATOM 647 C CA . SER A 1 80 ? -8.351 8.227 -5.292 1.00 94.81 80 SER A CA 1
ATOM 648 C C . SER A 1 80 ? -8.069 8.197 -3.792 1.00 94.81 80 SER A C 1
ATOM 650 O O . SER A 1 80 ? -8.959 8.496 -3.007 1.00 94.81 80 SER A O 1
ATOM 652 N N . LEU A 1 81 ? -6.834 7.880 -3.391 1.00 95.12 81 LEU A N 1
ATOM 653 C CA . LEU A 1 81 ? -6.426 7.884 -1.986 1.00 95.12 81 LEU A CA 1
ATOM 654 C C . LEU A 1 81 ? -6.363 9.302 -1.404 1.00 95.12 81 LEU A C 1
ATOM 656 O O . LEU A 1 81 ? -6.830 9.524 -0.295 1.00 95.12 81 LEU A O 1
ATOM 660 N N . ILE A 1 82 ? -5.812 10.274 -2.136 1.00 92.81 82 ILE A N 1
ATOM 661 C CA . ILE A 1 82 ? -5.622 11.631 -1.593 1.00 92.81 82 ILE A CA 1
ATOM 662 C C . ILE A 1 82 ? -6.903 12.473 -1.554 1.00 92.81 82 ILE A C 1
ATOM 664 O O . ILE A 1 82 ? -6.974 13.425 -0.780 1.00 92.81 82 ILE A O 1
ATOM 668 N N . ILE A 1 83 ? -7.898 12.166 -2.393 1.00 91.94 83 ILE A N 1
ATOM 669 C CA . ILE A 1 83 ? -9.171 12.906 -2.426 1.00 91.94 83 ILE A CA 1
ATOM 670 C C . ILE A 1 83 ? -10.243 12.294 -1.516 1.00 91.94 83 ILE A C 1
ATOM 672 O O . ILE A 1 83 ? -11.261 12.945 -1.265 1.00 91.94 83 ILE A O 1
ATOM 676 N N . ASP A 1 84 ? -10.056 11.054 -1.050 1.00 92.88 84 ASP A N 1
ATOM 677 C CA . ASP A 1 84 ? -11.026 10.391 -0.181 1.00 92.88 84 ASP A CA 1
ATOM 678 C C . ASP A 1 84 ? -11.021 11.039 1.208 1.00 92.88 84 ASP A C 1
ATOM 680 O O . ASP A 1 84 ? -10.126 10.842 2.028 1.00 92.88 84 ASP A O 1
ATOM 684 N N . LYS A 1 85 ? -12.080 11.804 1.480 1.00 89.25 85 LYS A N 1
ATOM 685 C CA . LYS A 1 85 ? -12.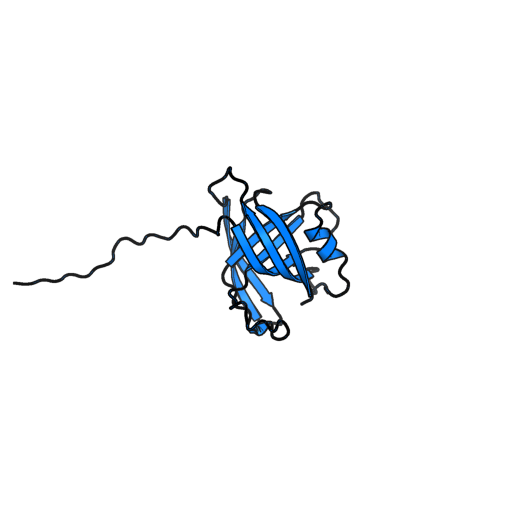272 12.546 2.733 1.00 89.25 85 LYS A CA 1
ATOM 686 C C . LYS A 1 85 ? -12.416 11.644 3.962 1.00 89.25 85 LYS A C 1
ATOM 688 O O . LYS A 1 85 ? -12.341 12.146 5.082 1.00 89.25 85 LYS A O 1
ATOM 693 N N . ASN A 1 86 ? -12.665 10.346 3.777 1.00 90.25 86 ASN A N 1
ATOM 694 C CA . ASN A 1 86 ? -12.753 9.389 4.878 1.00 90.25 86 ASN A CA 1
ATOM 695 C C . ASN A 1 86 ? -11.373 8.921 5.350 1.00 90.25 86 ASN A C 1
ATOM 697 O O . ASN A 1 86 ? -11.276 8.341 6.432 1.00 90.25 86 ASN A O 1
ATOM 701 N N . ILE A 1 87 ? -10.317 9.162 4.569 1.00 94.25 87 ILE A N 1
ATOM 702 C CA . ILE A 1 87 ? -8.945 8.869 4.969 1.00 94.25 87 ILE A CA 1
ATOM 703 C C . ILE A 1 87 ? -8.389 10.083 5.710 1.00 94.25 87 ILE A C 1
ATOM 705 O O . ILE A 1 87 ? -8.266 11.174 5.155 1.00 94.25 87 ILE A O 1
ATOM 709 N N . LYS A 1 88 ? -8.048 9.890 6.985 1.00 91.00 88 LYS A N 1
ATOM 710 C CA . LYS A 1 88 ? -7.364 10.903 7.790 1.00 91.00 88 LYS A CA 1
ATOM 711 C C . LYS A 1 88 ? -5.864 10.648 7.753 1.00 91.00 88 LYS A C 1
ATOM 713 O O . LYS A 1 88 ? -5.425 9.504 7.680 1.00 91.00 88 LYS A O 1
ATOM 718 N N . LEU A 1 89 ? -5.095 11.729 7.795 1.00 91.25 89 LEU A N 1
ATOM 719 C CA . LEU A 1 89 ? -3.647 11.650 7.926 1.00 91.25 89 LEU A CA 1
ATOM 720 C C . LEU A 1 89 ? -3.278 11.494 9.401 1.00 91.25 89 LEU A C 1
ATOM 722 O O . LEU A 1 89 ? -3.925 12.092 10.265 1.00 91.25 89 LEU A O 1
ATOM 726 N N . ASP A 1 90 ? -2.248 10.705 9.675 1.00 87.81 90 ASP A N 1
ATOM 727 C CA . ASP A 1 90 ? -1.642 10.622 10.997 1.00 87.81 90 ASP A CA 1
ATOM 728 C C . ASP A 1 90 ? -0.770 11.854 11.308 1.00 87.81 90 ASP A C 1
ATOM 730 O O . ASP A 1 90 ? -0.601 12.765 10.491 1.00 87.81 90 ASP A O 1
ATOM 734 N N . ASN A 1 91 ? -0.207 11.886 12.518 1.00 85.50 91 ASN A N 1
ATOM 735 C CA . ASN A 1 91 ? 0.647 12.985 12.979 1.00 85.50 91 ASN A CA 1
ATOM 736 C C . ASN A 1 91 ? 1.958 13.113 12.182 1.00 85.50 91 ASN A C 1
ATOM 738 O O . ASN A 1 91 ? 2.604 14.156 12.241 1.00 85.50 91 ASN A O 1
ATOM 742 N N . GLU A 1 92 ? 2.356 12.070 11.456 1.00 84.44 92 GLU A N 1
ATOM 743 C CA . GLU A 1 92 ? 3.530 12.065 10.585 1.00 84.44 92 GLU A CA 1
ATOM 744 C C . GLU A 1 92 ? 3.169 12.428 9.129 1.00 84.44 92 GLU A C 1
ATOM 746 O O . GLU A 1 92 ? 4.045 12.512 8.267 1.00 84.44 92 GLU A O 1
ATOM 751 N N . GLY A 1 93 ? 1.887 12.693 8.850 1.00 88.00 93 GLY A N 1
ATOM 752 C CA . GLY A 1 93 ? 1.383 13.100 7.543 1.00 88.00 93 GLY A CA 1
ATOM 753 C C . GLY A 1 93 ? 1.100 11.943 6.583 1.00 88.00 93 GLY A C 1
ATOM 754 O O . GLY A 1 93 ? 0.953 12.188 5.383 1.00 88.00 93 GLY A O 1
ATOM 755 N N . TYR A 1 94 ? 1.011 10.701 7.065 1.00 91.25 94 TYR A N 1
ATOM 756 C CA . TYR A 1 94 ? 0.665 9.539 6.245 1.00 91.25 94 TYR A CA 1
ATOM 757 C C . TYR A 1 94 ? -0.830 9.235 6.300 1.00 91.25 94 TYR A C 1
ATOM 759 O O . TYR A 1 94 ? -1.452 9.269 7.357 1.00 91.25 94 TYR A O 1
ATOM 767 N N . GLY A 1 95 ? -1.405 8.891 5.150 1.00 93.88 95 GLY A N 1
ATOM 768 C CA . GLY A 1 95 ? -2.742 8.315 5.055 1.00 93.88 95 GLY A CA 1
ATOM 769 C C . GLY A 1 95 ? -2.683 6.792 5.085 1.00 93.88 95 GLY A C 1
ATOM 770 O O . GLY A 1 95 ? -1.787 6.188 4.488 1.00 93.88 95 GLY A O 1
ATOM 771 N N . LEU A 1 96 ? -3.658 6.176 5.752 1.00 94.94 96 LEU A N 1
ATOM 772 C CA . LEU A 1 96 ? -3.841 4.727 5.808 1.00 94.94 96 LEU A CA 1
ATOM 773 C C . LEU A 1 96 ? -5.251 4.354 5.355 1.00 94.94 96 LEU A C 1
ATOM 775 O O . LEU A 1 96 ? -6.241 4.937 5.796 1.00 94.94 96 LEU A O 1
ATOM 779 N N . ALA A 1 97 ? -5.351 3.351 4.488 1.00 95.25 97 ALA A N 1
ATOM 780 C CA . ALA A 1 97 ? -6.636 2.848 4.022 1.00 95.25 97 ALA A CA 1
ATOM 781 C C . ALA A 1 97 ? -6.615 1.339 3.807 1.00 95.25 97 ALA A C 1
ATOM 783 O O . ALA A 1 97 ? -5.584 0.754 3.483 1.00 95.25 97 ALA A O 1
ATOM 784 N N . VAL A 1 98 ? -7.779 0.711 3.933 1.00 94.25 98 VAL A N 1
ATOM 785 C CA . VAL A 1 98 ? -8.004 -0.637 3.412 1.00 94.25 98 VAL A CA 1
ATOM 786 C C . VAL A 1 98 ? -8.439 -0.516 1.960 1.00 94.25 98 VAL A C 1
ATOM 788 O O . VAL A 1 98 ? -9.393 0.202 1.651 1.00 94.25 98 VAL A O 1
ATOM 791 N N . ILE A 1 99 ? -7.781 -1.259 1.078 1.00 94.88 99 ILE A N 1
ATOM 792 C CA . ILE A 1 99 ? -8.135 -1.339 -0.337 1.00 94.88 99 ILE A CA 1
ATOM 793 C C . ILE A 1 99 ? -8.326 -2.793 -0.761 1.00 94.88 99 ILE A C 1
ATOM 795 O O . ILE A 1 99 ? -7.694 -3.700 -0.225 1.00 94.88 99 ILE A O 1
ATOM 799 N N . LEU 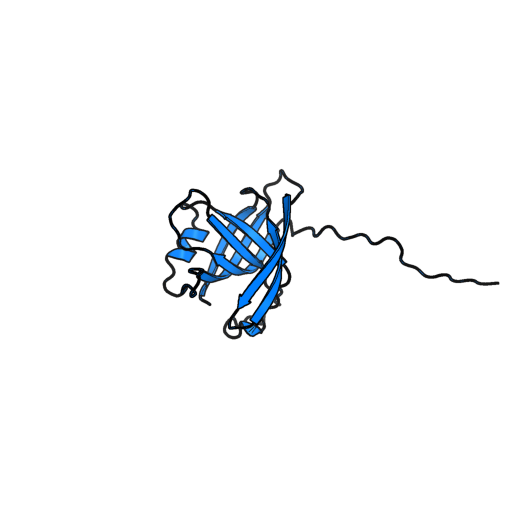A 1 100 ? -9.192 -3.008 -1.744 1.00 92.31 100 LEU A N 1
ATOM 800 C CA . LEU A 1 100 ? -9.138 -4.174 -2.619 1.00 92.31 100 LEU A CA 1
ATOM 801 C C . LEU A 1 100 ? -8.271 -3.787 -3.815 1.00 92.31 100 LEU A C 1
ATOM 803 O O . LEU A 1 100 ? -8.515 -2.741 -4.414 1.00 92.31 100 LEU A O 1
ATOM 807 N N . ILE A 1 101 ? -7.283 -4.601 -4.166 1.00 92.62 101 ILE A N 1
ATOM 808 C CA . ILE A 1 101 ? -6.407 -4.334 -5.307 1.00 92.62 101 ILE A CA 1
ATOM 809 C C . ILE A 1 101 ? -6.184 -5.605 -6.117 1.00 92.62 101 ILE A C 1
ATOM 811 O O . ILE A 1 101 ? -6.091 -6.701 -5.561 1.00 92.62 101 ILE A O 1
ATOM 815 N N . LYS A 1 102 ? -6.086 -5.428 -7.431 1.00 91.75 102 LYS A N 1
ATOM 816 C CA . LYS A 1 102 ? -5.591 -6.410 -8.382 1.00 91.75 102 LYS A CA 1
ATOM 817 C C . LYS A 1 102 ? -4.374 -5.831 -9.088 1.00 91.75 102 LYS A C 1
ATOM 819 O O . LYS A 1 102 ? -4.457 -4.725 -9.622 1.00 91.75 102 LYS A O 1
ATOM 824 N N . TYR A 1 103 ? -3.263 -6.552 -9.070 1.00 90.25 103 TYR A N 1
ATOM 825 C CA . TYR A 1 103 ? -2.042 -6.147 -9.756 1.00 90.25 103 TYR A CA 1
ATOM 826 C C . TYR A 1 103 ? -1.302 -7.349 -10.336 1.00 90.25 103 TYR A C 1
ATOM 828 O O . TYR A 1 103 ? -1.470 -8.478 -9.866 1.00 90.25 103 TYR A O 1
ATOM 836 N N . HIS A 1 104 ? -0.413 -7.088 -11.289 1.00 87.88 104 HIS A N 1
ATOM 837 C CA . HIS A 1 104 ? 0.541 -8.062 -11.807 1.00 87.88 104 HIS A CA 1
ATOM 838 C C . HIS A 1 104 ? 1.923 -7.436 -12.030 1.00 87.88 104 HIS A C 1
ATOM 840 O O . HIS A 1 104 ? 2.081 -6.216 -12.116 1.00 87.88 104 HIS A O 1
ATOM 846 N N . LYS A 1 105 ? 2.956 -8.277 -12.087 1.00 83.88 105 LYS A N 1
ATOM 847 C CA . LYS A 1 105 ? 4.310 -7.850 -12.452 1.00 83.88 105 LYS A CA 1
ATOM 848 C C . LYS A 1 105 ? 4.418 -7.654 -13.962 1.00 83.88 105 LYS A C 1
ATOM 850 O O . LYS A 1 105 ? 3.948 -8.482 -14.735 1.00 83.88 105 LYS A O 1
ATOM 855 N N . LYS A 1 106 ? 5.134 -6.615 -14.391 1.00 80.94 106 LYS A N 1
ATOM 856 C CA . LYS A 1 106 ? 5.562 -6.460 -15.787 1.00 80.94 106 LYS A CA 1
ATOM 857 C C . LYS A 1 106 ? 6.515 -7.597 -16.148 1.00 80.94 106 LYS A C 1
ATOM 859 O O . LYS A 1 106 ? 7.497 -7.813 -15.442 1.00 80.94 106 LYS A O 1
ATOM 864 N N . ASN A 1 107 ? 6.246 -8.270 -17.264 1.00 64.94 107 ASN A N 1
ATOM 865 C CA . ASN A 1 107 ? 6.860 -9.530 -17.716 1.00 64.94 107 ASN A CA 1
ATOM 866 C C . ASN A 1 107 ? 8.389 -9.543 -17.974 1.00 64.94 107 ASN A C 1
ATOM 868 O O . ASN A 1 107 ? 8.872 -10.466 -18.616 1.00 64.94 107 ASN A O 1
ATOM 872 N N . ASN A 1 108 ? 9.177 -8.582 -17.483 1.00 55.19 108 ASN A N 1
ATOM 873 C CA . ASN A 1 108 ? 10.586 -8.440 -17.869 1.00 55.19 108 ASN A CA 1
ATOM 874 C C . ASN A 1 108 ? 11.611 -8.399 -16.726 1.00 55.19 108 ASN A C 1
ATOM 876 O O . ASN A 1 108 ? 12.777 -8.152 -17.010 1.00 55.19 108 ASN A O 1
ATOM 880 N N . ASP A 1 109 ? 11.257 -8.648 -15.460 1.00 54.41 109 ASP A N 1
ATOM 881 C CA . ASP A 1 109 ? 12.273 -8.617 -14.397 1.00 54.41 109 ASP A CA 1
ATOM 882 C C . ASP A 1 109 ? 12.015 -9.591 -13.240 1.00 54.41 109 ASP A C 1
ATOM 884 O O . ASP A 1 109 ? 11.137 -9.397 -12.400 1.00 54.41 109 ASP A O 1
ATOM 888 N N . ASN A 1 110 ? 12.858 -10.624 -13.162 1.00 50.22 110 ASN A N 1
ATOM 889 C CA . ASN A 1 110 ? 12.731 -11.732 -12.210 1.00 50.22 110 ASN A CA 1
ATOM 890 C C . ASN A 1 110 ? 13.208 -11.411 -10.785 1.00 50.22 110 ASN A C 1
ATOM 892 O O . ASN A 1 110 ? 13.259 -12.313 -9.950 1.00 50.22 110 ASN A O 1
ATOM 896 N N . LYS A 1 111 ? 13.603 -10.169 -10.472 1.00 58.44 111 LYS A N 1
ATOM 897 C CA . LYS A 1 111 ? 14.139 -9.839 -9.142 1.00 58.44 111 LYS A CA 1
ATOM 898 C C . LYS A 1 111 ? 13.606 -8.510 -8.617 1.00 58.44 111 LYS A C 1
ATOM 900 O O . LYS A 1 111 ? 13.796 -7.460 -9.231 1.00 58.44 111 LYS A O 1
ATOM 905 N N . PHE A 1 112 ? 12.970 -8.573 -7.444 1.00 61.50 112 PHE A N 1
ATOM 906 C CA . PHE A 1 112 ? 12.875 -7.420 -6.554 1.00 61.50 112 PHE A CA 1
ATOM 907 C C . PHE A 1 112 ? 14.291 -7.007 -6.190 1.00 61.50 112 PHE A C 1
ATOM 909 O O . PHE A 1 112 ? 15.132 -7.855 -5.890 1.00 61.50 112 PHE A O 1
ATOM 916 N N . VAL A 1 113 ? 14.562 -5.713 -6.292 1.00 66.06 113 VAL A N 1
ATOM 917 C CA . VAL A 1 113 ? 15.935 -5.221 -6.208 1.00 66.06 113 VAL A CA 1
ATOM 918 C C . VAL A 1 113 ? 16.321 -4.976 -4.750 1.00 66.06 113 VAL A C 1
ATOM 920 O O . VAL A 1 113 ? 17.493 -5.116 -4.405 1.00 66.06 113 VAL A O 1
ATOM 923 N N . LYS A 1 114 ? 15.339 -4.711 -3.871 1.00 80.56 114 LYS A N 1
ATOM 924 C CA . LYS A 1 114 ? 15.564 -4.521 -2.434 1.00 80.56 114 LYS A CA 1
ATOM 925 C C . LYS A 1 114 ? 14.518 -5.201 -1.562 1.00 80.56 114 LYS A C 1
ATOM 927 O O . LYS A 1 114 ? 13.315 -5.0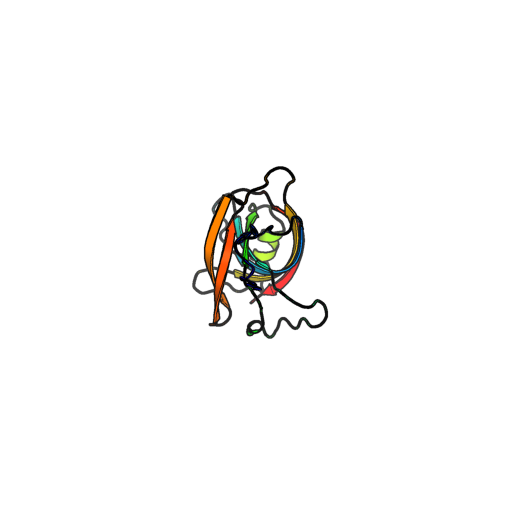85 -1.781 1.00 80.56 114 LYS A O 1
ATOM 932 N N . GLU A 1 115 ? 15.029 -5.853 -0.530 1.00 87.19 115 GLU A N 1
ATOM 933 C CA . GLU A 1 115 ? 14.296 -6.424 0.591 1.00 87.19 115 GLU A CA 1
ATOM 934 C C . GLU A 1 115 ? 14.804 -5.743 1.867 1.00 87.19 115 GLU A C 1
ATOM 936 O O . GLU A 1 115 ? 16.018 -5.611 2.040 1.00 87.19 115 GLU A O 1
ATOM 941 N N . TYR A 1 116 ? 13.906 -5.283 2.736 1.00 89.25 116 TYR A N 1
ATOM 942 C CA . TYR A 1 116 ? 14.284 -4.633 3.993 1.00 89.25 116 TYR A CA 1
ATOM 943 C C . TYR A 1 116 ? 13.210 -4.800 5.068 1.00 89.25 116 TYR A C 1
ATOM 945 O O . TYR A 1 116 ? 12.024 -4.968 4.774 1.00 89.25 116 TYR A O 1
ATOM 953 N N . ASP A 1 117 ? 13.636 -4.735 6.326 1.00 92.38 117 ASP A N 1
ATOM 954 C CA . ASP A 1 117 ? 12.724 -4.723 7.465 1.00 92.38 117 ASP A CA 1
ATOM 955 C C . ASP A 1 117 ? 12.053 -3.351 7.590 1.00 92.38 117 ASP A C 1
ATOM 957 O O . ASP A 1 117 ? 12.702 -2.307 7.491 1.00 92.38 117 ASP A O 1
ATOM 961 N N . ASN A 1 118 ? 10.746 -3.352 7.833 1.00 92.12 118 ASN A N 1
ATOM 962 C CA . ASN A 1 118 ? 9.959 -2.154 8.090 1.00 92.12 118 ASN A CA 1
ATOM 963 C C . ASN A 1 118 ? 8.936 -2.426 9.202 1.00 92.12 118 ASN A C 1
ATOM 965 O O . ASN A 1 118 ? 8.775 -3.550 9.690 1.00 92.12 118 ASN A O 1
ATOM 969 N N . TYR A 1 119 ? 8.234 -1.375 9.603 1.00 90.25 119 TYR A N 1
ATOM 970 C CA . TYR A 1 119 ? 7.211 -1.417 10.629 1.00 90.25 119 TYR A CA 1
ATOM 971 C C . TYR A 1 119 ? 5.958 -0.695 10.149 1.00 90.25 119 TYR A C 1
ATOM 973 O O . TYR A 1 119 ? 6.026 0.420 9.639 1.00 90.25 119 TYR A O 1
ATOM 981 N N . LEU A 1 120 ? 4.803 -1.327 10.346 1.00 90.44 120 LEU A N 1
ATOM 982 C CA . LEU A 1 120 ? 3.500 -0.706 10.153 1.00 90.44 120 LEU A CA 1
ATOM 983 C C . LEU A 1 120 ? 2.840 -0.498 11.518 1.00 90.44 120 LEU A C 1
ATOM 985 O O . LEU A 1 120 ? 2.665 -1.450 12.281 1.00 90.44 120 LEU A O 1
ATOM 989 N N . ILE A 1 121 ? 2.431 0.736 11.806 1.00 88.00 121 ILE A N 1
ATOM 990 C CA . ILE A 1 121 ? 1.684 1.076 13.019 1.00 88.00 121 ILE A CA 1
ATOM 991 C C . ILE A 1 121 ? 0.191 1.143 12.676 1.00 88.00 121 ILE A C 1
ATOM 993 O O . ILE A 1 121 ? -0.226 1.970 11.873 1.00 88.00 121 ILE A O 1
ATOM 997 N N . LEU A 1 122 ? -0.628 0.290 13.302 1.00 87.12 122 LEU A N 1
ATOM 998 C CA . LEU A 1 122 ? -2.095 0.312 13.183 1.00 87.12 122 LEU A CA 1
ATOM 999 C C . LEU A 1 122 ? -2.725 0.401 14.575 1.00 87.12 122 LEU A C 1
ATOM 1001 O O . LEU A 1 122 ? -2.550 -0.519 15.369 1.00 87.12 122 LEU A O 1
ATOM 1005 N N . LYS A 1 123 ? -3.459 1.486 14.881 1.00 78.62 123 LYS A N 1
ATOM 1006 C CA . LYS A 1 123 ? -4.154 1.704 16.177 1.00 78.62 123 LYS A CA 1
ATOM 1007 C C . LYS A 1 123 ? -3.326 1.264 17.403 1.00 78.62 123 LYS A C 1
ATOM 1009 O O . LYS A 1 123 ? -3.814 0.545 18.270 1.00 78.62 123 LYS A O 1
ATOM 1014 N N . ASN A 1 124 ? -2.066 1.700 17.470 1.00 78.69 124 ASN A N 1
ATOM 1015 C CA . ASN A 1 124 ? -1.103 1.422 18.552 1.00 78.69 124 ASN A CA 1
ATOM 1016 C C . ASN A 1 124 ? -0.484 0.012 18.569 1.00 78.69 124 ASN A C 1
ATOM 1018 O O . ASN A 1 124 ? 0.303 -0.300 19.461 1.00 78.69 124 ASN A O 1
ATOM 1022 N N . ARG A 1 125 ? -0.777 -0.839 17.582 1.00 85.81 125 ARG A N 1
ATOM 1023 C CA . ARG A 1 125 ? -0.046 -2.087 17.346 1.00 85.81 125 ARG A CA 1
ATOM 1024 C C . ARG A 1 125 ? 1.097 -1.824 16.374 1.00 85.81 125 ARG A C 1
ATOM 1026 O O . ARG A 1 125 ? 0.859 -1.361 15.262 1.00 85.81 125 ARG A O 1
ATOM 1033 N N . ASN A 1 12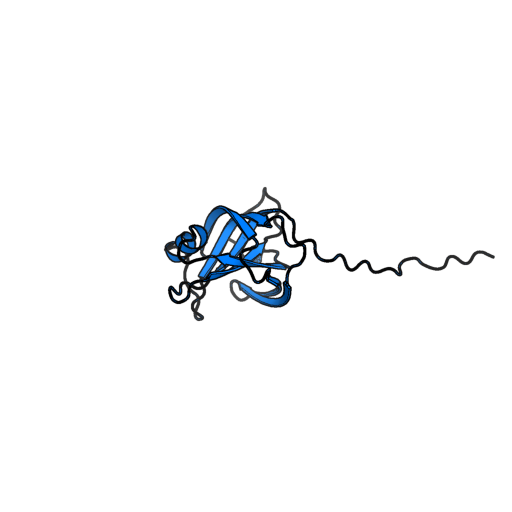6 ? 2.315 -2.178 16.775 1.00 88.38 126 ASN A N 1
ATOM 1034 C CA . ASN A 1 126 ? 3.469 -2.173 15.887 1.00 88.38 126 ASN A CA 1
ATOM 1035 C C . ASN A 1 126 ? 3.625 -3.552 15.222 1.00 88.38 126 ASN A C 1
ATOM 1037 O O . ASN A 1 126 ? 3.742 -4.570 15.910 1.00 88.38 126 ASN A O 1
ATOM 1041 N N . ILE A 1 127 ? 3.583 -3.595 13.894 1.00 90.56 127 ILE A N 1
ATOM 1042 C CA . ILE A 1 127 ? 3.652 -4.818 13.098 1.00 90.56 127 ILE A CA 1
ATOM 1043 C C . ILE A 1 127 ? 4.983 -4.825 12.353 1.00 90.56 127 ILE A C 1
ATOM 1045 O O . ILE A 1 127 ? 5.208 -4.002 11.469 1.00 90.56 127 ILE A O 1
ATOM 1049 N N . LYS A 1 128 ? 5.853 -5.776 12.704 1.00 92.12 128 LYS A N 1
ATOM 1050 C CA . LYS A 1 128 ? 7.070 -6.076 11.942 1.00 92.12 128 LYS A CA 1
ATOM 1051 C C . LYS A 1 128 ? 6.679 -6.642 10.589 1.00 92.12 128 LYS A C 1
ATOM 1053 O O . LYS A 1 128 ? 5.940 -7.625 10.542 1.00 92.12 128 LYS A O 1
ATOM 1058 N N . VAL A 1 129 ? 7.180 -6.033 9.526 1.00 90.38 129 VAL A N 1
ATOM 1059 C CA . VAL A 1 129 ? 6.872 -6.430 8.156 1.00 90.38 129 VAL A CA 1
ATOM 1060 C C . VAL A 1 129 ? 8.134 -6.476 7.325 1.00 90.38 129 VAL A C 1
ATOM 1062 O O . VAL A 1 129 ? 9.036 -5.652 7.473 1.00 90.38 129 VAL A O 1
ATOM 1065 N N . LYS A 1 130 ? 8.173 -7.444 6.421 1.00 91.06 130 LYS A N 1
ATOM 1066 C CA . LYS A 1 130 ? 9.230 -7.563 5.435 1.00 91.06 130 LYS A CA 1
ATOM 1067 C C . LYS A 1 130 ? 8.795 -6.867 4.150 1.00 91.06 130 LYS A C 1
ATOM 1069 O O . LYS A 1 130 ? 7.790 -7.247 3.554 1.00 91.06 130 LYS A O 1
ATOM 1074 N N . MET A 1 131 ? 9.505 -5.815 3.756 1.00 90.75 131 MET A N 1
ATOM 1075 C CA . MET A 1 131 ? 9.155 -5.003 2.592 1.00 90.75 131 MET A CA 1
ATOM 1076 C C . MET A 1 131 ? 9.959 -5.390 1.362 1.00 90.75 131 MET A C 1
ATOM 1078 O O . MET A 1 131 ? 11.170 -5.601 1.433 1.00 90.75 131 MET A O 1
ATOM 1082 N N . PHE A 1 132 ? 9.280 -5.392 0.219 1.00 88.19 132 PHE A N 1
ATOM 1083 C CA . PHE A 1 132 ? 9.864 -5.665 -1.085 1.00 88.19 132 PHE A CA 1
ATOM 1084 C C . PHE A 1 132 ? 9.678 -4.460 -2.007 1.00 88.19 132 PHE A C 1
ATOM 1086 O O . PHE A 1 132 ? 8.552 -4.072 -2.330 1.00 88.19 132 PHE A O 1
ATOM 1093 N N . ASP A 1 133 ? 10.785 -3.872 -2.456 1.00 87.12 133 ASP A N 1
ATOM 1094 C CA . ASP A 1 133 ? 10.784 -2.756 -3.399 1.00 87.12 133 ASP A CA 1
ATOM 1095 C C . ASP A 1 133 ? 11.292 -3.223 -4.771 1.00 87.12 133 ASP A C 1
ATOM 1097 O O . ASP A 1 133 ? 12.453 -3.630 -4.910 1.00 87.12 133 ASP A O 1
ATOM 1101 N N . PRO A 1 134 ? 10.452 -3.174 -5.820 1.00 78.06 134 PRO A N 1
ATOM 1102 C CA . PRO A 1 134 ? 10.894 -3.475 -7.176 1.00 78.06 134 PRO A CA 1
ATOM 1103 C C . PRO A 1 134 ? 11.750 -2.348 -7.797 1.00 78.06 134 PRO A C 1
ATOM 1105 O O . PRO A 1 134 ? 12.129 -2.447 -8.966 1.00 78.06 134 PRO A O 1
ATOM 1108 N N . GLU A 1 135 ? 12.024 -1.267 -7.051 1.00 69.56 135 GLU A N 1
ATOM 1109 C CA . GLU A 1 135 ? 12.789 -0.045 -7.378 1.00 69.56 135 GLU A CA 1
ATOM 1110 C C . GLU A 1 135 ? 12.269 0.795 -8.552 1.00 69.56 135 GLU A C 1
ATOM 1112 O O . GLU A 1 135 ? 12.611 1.966 -8.710 1.00 69.56 135 GLU A O 1
ATOM 1117 N N . SER A 1 136 ? 11.374 0.233 -9.347 1.00 69.06 136 SER A N 1
ATOM 1118 C CA . SER A 1 136 ? 10.837 0.792 -10.581 1.00 69.06 136 SER A CA 1
ATOM 1119 C C . SER A 1 136 ? 9.340 0.498 -10.675 1.00 69.06 136 SER A C 1
ATOM 1121 O O . SER A 1 136 ? 8.784 -0.231 -9.853 1.00 69.06 136 SER A O 1
ATOM 1123 N N . ASN A 1 137 ? 8.657 1.075 -11.666 1.00 69.75 137 ASN A N 1
ATOM 1124 C CA . ASN A 1 137 ? 7.224 0.859 -11.882 1.00 69.75 137 ASN A CA 1
ATOM 1125 C C . ASN A 1 137 ? 6.949 -0.507 -12.551 1.00 69.75 137 ASN A C 1
ATOM 1127 O O . ASN A 1 137 ? 6.346 -0.572 -13.621 1.00 69.75 137 ASN A O 1
ATOM 1131 N N . LYS A 1 138 ? 7.475 -1.586 -11.959 1.00 80.25 138 LYS A N 1
ATOM 1132 C CA . LYS A 1 138 ? 7.392 -2.983 -12.429 1.00 80.25 138 LYS A CA 1
ATOM 1133 C C . LYS A 1 138 ? 6.100 -3.688 -12.028 1.00 80.25 138 LYS A C 1
ATOM 1135 O O . LYS A 1 138 ? 5.940 -4.860 -12.343 1.00 80.25 138 LYS A O 1
ATOM 1140 N N . ILE A 1 139 ? 5.207 -3.003 -11.324 1.00 86.12 139 ILE A N 1
ATOM 1141 C CA . ILE A 1 139 ? 3.906 -3.529 -10.925 1.00 86.12 139 ILE A CA 1
ATOM 1142 C C . ILE A 1 139 ? 2.857 -2.686 -11.630 1.00 86.12 139 ILE A C 1
ATOM 1144 O O . ILE A 1 139 ? 2.831 -1.471 -11.444 1.00 86.12 139 ILE A O 1
ATOM 1148 N N . ASP A 1 140 ? 2.008 -3.329 -12.421 1.00 88.50 140 ASP A N 1
ATOM 1149 C CA . ASP A 1 140 ? 0.819 -2.693 -12.970 1.00 88.50 140 ASP A CA 1
ATOM 1150 C C . ASP A 1 140 ? -0.381 -3.021 -12.092 1.00 88.50 140 ASP A C 1
ATOM 1152 O O . ASP A 1 140 ? -0.632 -4.176 -11.748 1.00 88.50 140 ASP A O 1
ATOM 1156 N N . VAL A 1 141 ? -1.112 -1.977 -11.708 1.00 91.56 141 VAL A N 1
ATOM 1157 C CA . VAL A 1 141 ? -2.366 -2.099 -10.964 1.00 91.56 141 VAL A CA 1
ATOM 1158 C C . VAL A 1 141 ? -3.505 -2.149 -11.971 1.00 91.56 141 VAL A C 1
ATOM 1160 O O . VAL A 1 141 ? -3.824 -1.139 -12.596 1.00 91.56 141 VAL A O 1
ATOM 1163 N N . ASP A 1 142 ? -4.118 -3.320 -12.101 1.00 91.88 142 ASP A N 1
ATOM 1164 C CA . ASP A 1 142 ? -5.205 -3.585 -13.045 1.00 91.88 142 ASP A CA 1
ATOM 1165 C C . ASP A 1 142 ? -6.524 -2.979 -12.574 1.00 91.88 142 ASP A C 1
ATOM 1167 O O . ASP A 1 142 ? -7.305 -2.444 -13.358 1.00 91.88 142 ASP A O 1
ATOM 1171 N N . ASN A 1 143 ? -6.798 -3.101 -11.275 1.00 94.25 143 ASN A N 1
ATOM 1172 C CA . ASN A 1 143 ? -8.027 -2.614 -10.670 1.00 94.25 143 ASN A CA 1
ATOM 1173 C C . ASN A 1 143 ? -7.822 -2.344 -9.179 1.00 94.25 143 ASN A C 1
ATOM 1175 O O . ASN A 1 143 ? -7.014 -2.998 -8.519 1.00 94.25 143 ASN A O 1
ATOM 1179 N N . PHE A 1 144 ? -8.587 -1.409 -8.627 1.00 95.94 144 PHE A N 1
ATOM 1180 C CA . PHE A 1 144 ? -8.596 -1.151 -7.197 1.00 95.94 144 PHE A CA 1
ATOM 1181 C C . PHE A 1 144 ? -9.933 -0.573 -6.731 1.00 95.94 144 PHE A C 1
ATOM 1183 O O . PHE A 1 144 ? -10.691 0.024 -7.494 1.00 95.94 144 PHE A O 1
ATOM 1190 N N . LYS A 1 145 ? -10.198 -0.715 -5.435 1.00 95.12 145 LYS A N 1
ATOM 1191 C CA . LYS A 1 145 ? -11.300 -0.053 -4.741 1.00 95.12 145 LYS A CA 1
ATOM 1192 C C . LYS A 1 145 ? -10.861 0.325 -3.333 1.00 95.12 145 LYS A C 1
ATOM 1194 O O . LYS A 1 145 ? -10.430 -0.541 -2.573 1.00 95.12 145 LYS A O 1
ATOM 1199 N N . VAL A 1 146 ? -11.019 1.597 -2.973 1.00 94.88 146 VAL A N 1
ATOM 1200 C CA . VAL A 1 146 ? -10.868 2.046 -1.583 1.00 94.88 146 VAL A CA 1
ATOM 1201 C C . VAL A 1 146 ? -12.076 1.561 -0.783 1.00 94.88 146 VAL A C 1
ATOM 1203 O O . VAL A 1 146 ? -13.219 1.763 -1.192 1.00 94.88 146 VAL A O 1
ATOM 1206 N N . ILE A 1 147 ? -11.823 0.845 0.313 1.00 92.56 147 ILE A N 1
ATOM 1207 C CA . ILE A 1 147 ? -12.867 0.237 1.148 1.00 92.56 147 ILE A CA 1
ATOM 1208 C C . ILE A 1 147 ? -13.191 1.135 2.339 1.00 92.56 147 ILE A C 1
ATOM 1210 O O . ILE A 1 147 ? -14.362 1.389 2.605 1.00 92.56 147 ILE A O 1
ATOM 1214 N N . GLN A 1 148 ? -12.163 1.595 3.056 1.00 91.94 148 GLN A N 1
ATOM 1215 C CA . GLN A 1 148 ? -12.298 2.513 4.189 1.00 91.94 148 GLN A CA 1
ATOM 1216 C C . GLN A 1 148 ? -10.952 3.166 4.530 1.00 91.94 148 GLN A C 1
ATOM 1218 O O . GLN A 1 148 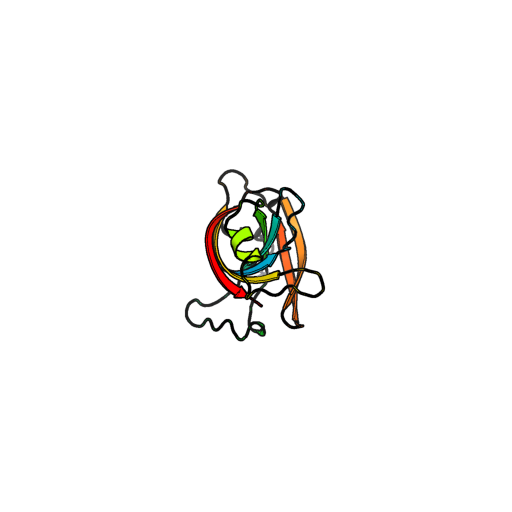? -9.904 2.537 4.360 1.00 91.94 148 GLN A O 1
ATOM 1223 N N . GLY A 1 149 ? -10.987 4.383 5.075 1.00 92.50 149 GLY A N 1
ATOM 1224 C CA . GLY A 1 149 ? -9.857 4.958 5.811 1.00 92.50 149 GLY A CA 1
ATOM 1225 C C . GLY A 1 149 ? -9.667 4.288 7.175 1.00 92.50 149 GLY A C 1
ATOM 1226 O O . GLY A 1 149 ? -10.611 3.701 7.716 1.00 92.50 149 GLY A O 1
ATOM 1227 N N . ILE A 1 150 ? -8.442 4.339 7.703 1.00 88.19 150 ILE A N 1
ATOM 1228 C CA . ILE A 1 150 ? -8.054 3.767 9.005 1.00 88.19 150 ILE A CA 1
ATOM 1229 C C . ILE A 1 150 ? -7.781 4.872 10.023 1.00 88.19 150 ILE A C 1
ATOM 1231 O O . ILE A 1 150 ? -7.163 5.884 9.635 1.00 88.19 150 ILE A O 1
#

Foldseek 3Di:
DDDDDDDDPDPPPPPPPPDQKDWFKWKKKWALDPPDFKTKIKTWGFPDDPPDDDCPPVVPTDTAAIEIAIDGPPDPVSVVQNPPPQWDADPVRMTMFMKGWIKGFAPPDPDQPDWDWDWDADPNDIDIYIYTYSVDNRMDTPDMDTDGTD

pLDDT: mean 78.39, std 19.86, range [25.45, 96.0]

Organism: NCBI:txid362418

Radius of gyration: 18.08 Å; chains: 1; bounding box: 39×70×36 Å

Secondary structure (DSSP, 8-state):
-------------------SEEEEEEEEEE-----SSEEEEEEEE----TT---TT-GGG----EEEEEEEETT-HHHHHHHH-TTPPB-TTS-EEEEEEEEEEE-TT----SEEEEEEEEETTEEEEEEEEE-SSS-EEEEEEEEEEE-

Sequence (150 aa):
MVFTGCSDKNGVKEVINLVESYEGYGVIRFTPNSTGSIRYLEFYPLLIEKNKTNFKDINKFNIKDGIVLRHTNKSMLWQSLIIDKNIKLDNEGYGLAVILIKYHKKNNDNKFVKEYDNYLILKNRNIKVKMFDPESNKIDVDNFKVIQGI